Protein AF-A0A165TIQ8-F1 (afdb_monomer)

Organism: NCBI:txid1314783

Foldseek 3Di:
DCVLCPPNSVCVVVLVVQLVVLQQQDQDPVPRHGVVCVVPVDHDDDPCVVPDPCVPVDPVVPDDDPVSSSSVSSVVVVVVVVVVVVVVVVVVVD

InterPro domains:
  IPR036397 Ribonuclease H superfamily [G3DSA:3.30.420.10] (1-83)

Structure (mmCIF, N/CA/C/O backbone):
data_AF-A0A165TIQ8-F1
#
_entry.id   AF-A0A165TIQ8-F1
#
loop_
_atom_site.group_PDB
_atom_site.id
_atom_site.type_symbol
_atom_site.label_atom_id
_atom_site.label_alt_id
_atom_site.label_comp_id
_atom_site.label_asym_id
_atom_site.label_entity_id
_atom_site.label_seq_id
_atom_site.pdbx_PDB_ins_code
_atom_site.Cartn_x
_atom_site.Cartn_y
_atom_site.Cartn_z
_atom_site.occupancy
_atom_site.B_iso_or_equiv
_atom_site.auth_seq_id
_atom_site.auth_comp_id
_atom_site.auth_asym_id
_atom_site.auth_atom_id
_atom_site.pdbx_PDB_model_num
ATOM 1 N N . ILE A 1 1 ? -1.008 7.101 4.840 1.00 82.94 1 ILE A N 1
ATOM 2 C CA . ILE A 1 1 ? -1.742 6.696 6.071 1.00 82.94 1 ILE A CA 1
ATOM 3 C C . ILE A 1 1 ? -2.676 7.802 6.545 1.00 82.94 1 ILE A C 1
ATOM 5 O O . ILE A 1 1 ? -3.876 7.590 6.515 1.00 82.94 1 ILE A O 1
ATOM 9 N N . LEU A 1 2 ? -2.167 8.991 6.890 1.00 88.00 2 LEU A N 1
ATOM 10 C CA . LEU A 1 2 ? -2.996 10.113 7.364 1.00 88.00 2 LEU A CA 1
ATOM 11 C C . LEU A 1 2 ? -4.158 10.468 6.416 1.00 88.00 2 LEU A C 1
ATOM 13 O O . LEU A 1 2 ? -5.269 10.700 6.878 1.00 88.00 2 LEU A O 1
ATOM 17 N N . LYS A 1 3 ? -3.927 10.401 5.095 1.00 86.75 3 LYS A N 1
ATOM 18 C CA . LYS A 1 3 ? -4.958 10.605 4.060 1.00 86.75 3 LYS A CA 1
ATOM 19 C C . LYS A 1 3 ? -6.136 9.619 4.174 1.00 86.75 3 LYS A C 1
ATOM 21 O O . LYS A 1 3 ? -7.269 10.015 3.954 1.00 86.75 3 LYS A O 1
ATOM 26 N N . VAL A 1 4 ? -5.886 8.373 4.590 1.00 86.44 4 VAL A N 1
ATOM 27 C CA . VAL A 1 4 ? -6.932 7.357 4.833 1.00 86.44 4 VAL A CA 1
ATOM 28 C C . VAL A 1 4 ? -7.655 7.614 6.158 1.00 86.44 4 VAL A C 1
ATOM 30 O O . VAL A 1 4 ? -8.859 7.412 6.256 1.00 86.44 4 VAL A O 1
ATOM 33 N N . CYS A 1 5 ? -6.945 8.111 7.173 1.00 86.06 5 CYS A N 1
ATOM 34 C CA . CYS A 1 5 ? -7.526 8.401 8.487 1.00 86.06 5 CYS A CA 1
ATOM 35 C C . CYS A 1 5 ? -8.484 9.604 8.492 1.00 86.06 5 CYS A C 1
ATOM 37 O O . CYS A 1 5 ? -9.313 9.724 9.401 1.00 86.06 5 CYS A O 1
ATOM 39 N N . GLY A 1 6 ? -8.367 10.514 7.518 1.00 86.25 6 GLY A N 1
ATOM 40 C CA . GLY A 1 6 ? -9.198 11.714 7.418 1.00 86.25 6 GLY A CA 1
ATOM 41 C C . GLY A 1 6 ? -9.183 12.532 8.714 1.00 86.25 6 GLY A C 1
ATOM 42 O O . GLY A 1 6 ? -8.125 12.900 9.217 1.00 86.25 6 GLY A O 1
ATOM 43 N N . LYS A 1 7 ? -10.366 12.777 9.295 1.00 83.88 7 LYS A N 1
ATOM 44 C CA . LYS A 1 7 ? -10.527 13.537 10.553 1.00 83.88 7 LYS A CA 1
ATOM 45 C C . LYS A 1 7 ? -10.077 12.774 11.810 1.00 83.88 7 LYS A C 1
ATOM 47 O O . LYS A 1 7 ? -9.917 13.383 12.863 1.00 83.88 7 LYS A O 1
A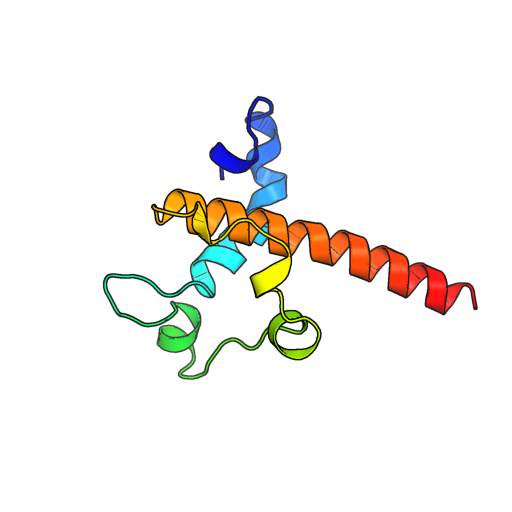TOM 52 N N . LYS A 1 8 ? -9.878 11.452 11.736 1.00 87.19 8 LYS A N 1
ATOM 53 C CA . LYS A 1 8 ? -9.537 10.588 12.884 1.00 87.19 8 LYS A CA 1
ATOM 54 C C . LYS A 1 8 ? -8.060 10.197 12.863 1.00 87.19 8 LYS A C 1
ATOM 56 O O . LYS A 1 8 ? -7.719 9.016 12.874 1.00 87.19 8 LYS A O 1
ATOM 61 N N . ILE A 1 9 ? -7.175 11.194 12.859 1.00 85.75 9 ILE A N 1
ATOM 62 C CA . ILE A 1 9 ? -5.718 11.000 12.744 1.00 85.75 9 ILE A CA 1
ATOM 63 C C . ILE A 1 9 ? -5.170 10.035 13.810 1.00 85.75 9 ILE A C 1
ATOM 65 O O . ILE A 1 9 ? -4.323 9.202 13.501 1.00 85.75 9 ILE A O 1
ATOM 69 N N . GLY A 1 10 ? -5.708 10.060 15.034 1.00 89.56 10 GLY A N 1
ATOM 70 C CA . GLY A 1 10 ? -5.297 9.152 16.115 1.00 89.56 10 GLY A CA 1
ATOM 71 C C . GLY A 1 10 ? -5.525 7.657 15.838 1.00 89.56 10 GLY A C 1
ATOM 72 O O . GLY A 1 10 ? -4.978 6.817 16.544 1.00 89.56 10 GLY A O 1
ATOM 73 N N . GLN A 1 11 ? -6.295 7.299 14.805 1.00 88.00 11 GLN A N 1
ATOM 74 C CA . GLN A 1 11 ? -6.542 5.903 14.425 1.00 88.00 11 GLN A CA 1
ATOM 75 C C . GLN A 1 11 ? -5.550 5.359 13.392 1.00 88.00 11 GLN A C 1
ATOM 77 O O . GLN A 1 11 ? -5.669 4.203 12.987 1.00 88.00 11 GLN A O 1
ATOM 82 N N . TRP A 1 12 ? -4.531 6.135 13.011 1.00 90.25 12 TRP A N 1
ATOM 83 C CA . TRP A 1 12 ? -3.488 5.692 12.084 1.00 90.25 12 TRP A CA 1
ATOM 84 C C . TRP A 1 12 ? -2.856 4.324 12.411 1.00 90.25 12 TRP A C 1
ATOM 86 O O . TRP A 1 12 ? -2.595 3.587 11.454 1.00 90.25 12 TRP A O 1
ATOM 96 N N . PRO A 1 13 ? -2.671 3.899 13.687 1.00 91.69 13 PRO A N 1
ATOM 97 C CA . PRO A 1 13 ? -2.074 2.595 13.973 1.00 91.69 13 PRO A CA 1
ATOM 98 C C . PRO A 1 13 ? -2.924 1.424 13.467 1.00 91.69 13 PRO A C 1
ATOM 100 O O . PRO A 1 13 ? -2.384 0.368 13.141 1.00 91.69 13 PRO A O 1
ATOM 103 N N . ARG A 1 14 ? -4.247 1.605 13.342 1.00 89.56 14 ARG A N 1
ATOM 104 C CA . ARG A 1 14 ? -5.157 0.574 12.813 1.00 89.56 14 ARG A CA 1
ATOM 105 C C . ARG A 1 14 ? -4.891 0.286 11.336 1.00 89.56 14 ARG A C 1
ATOM 107 O O . ARG A 1 14 ? -4.912 -0.872 10.928 1.00 89.56 14 ARG A O 1
ATOM 114 N N . HIS A 1 15 ? -4.539 1.321 10.578 1.00 90.06 15 HIS A N 1
ATOM 115 C CA . HIS A 1 15 ? -4.253 1.231 9.146 1.00 90.06 15 HIS A CA 1
ATOM 116 C C . HIS A 1 15 ? -2.804 0.822 8.841 1.00 90.06 15 HIS A C 1
ATOM 118 O O . HIS A 1 15 ? -2.461 0.539 7.693 1.00 90.06 15 HIS A O 1
ATOM 124 N N . LEU A 1 16 ? -1.925 0.770 9.851 1.00 91.94 16 LEU A N 1
ATOM 125 C CA . LEU A 1 16 ? -0.490 0.537 9.664 1.00 91.94 16 LEU A CA 1
ATOM 126 C C . LEU A 1 16 ? -0.193 -0.788 8.952 1.00 91.94 16 LEU A C 1
ATOM 128 O O . LEU A 1 16 ? 0.610 -0.829 8.021 1.00 91.94 16 LEU A O 1
ATOM 132 N N . LYS A 1 17 ? -0.861 -1.876 9.354 1.00 90.50 17 LYS A N 1
ATOM 133 C CA . LYS A 1 17 ? -0.651 -3.197 8.738 1.00 90.50 17 LYS A CA 1
ATOM 134 C C . LYS A 1 17 ? -1.025 -3.190 7.253 1.00 90.50 17 LYS A C 1
ATOM 136 O O . LYS A 1 17 ? -0.296 -3.756 6.442 1.00 90.50 17 LYS A O 1
ATOM 141 N N . ALA A 1 18 ? -2.141 -2.548 6.907 1.00 89.00 18 ALA A N 1
ATOM 142 C CA . ALA A 1 18 ? -2.582 -2.409 5.523 1.00 89.00 18 ALA A CA 1
ATOM 143 C C . ALA A 1 18 ? -1.635 -1.501 4.723 1.00 89.00 18 ALA A C 1
ATOM 145 O O . ALA A 1 18 ? -1.269 -1.838 3.603 1.00 89.00 18 ALA A O 1
ATOM 146 N N . ALA A 1 19 ? -1.145 -0.417 5.327 1.00 92.25 19 ALA A N 1
ATOM 147 C CA . ALA A 1 19 ? -0.185 0.493 4.707 1.00 92.25 19 ALA A CA 1
ATOM 148 C C . ALA A 1 19 ? 1.157 -0.167 4.388 1.00 92.25 19 ALA A C 1
ATOM 150 O O . ALA A 1 19 ? 1.653 -0.041 3.272 1.00 92.25 19 ALA A O 1
ATOM 151 N N . LEU A 1 20 ? 1.724 -0.920 5.333 1.00 92.44 20 LEU A N 1
ATOM 152 C CA . LEU A 1 20 ? 2.969 -1.656 5.105 1.00 92.44 20 LEU A CA 1
ATOM 153 C C . LEU A 1 20 ? 2.821 -2.704 4.005 1.00 92.44 20 LEU A C 1
ATOM 155 O O . LEU A 1 20 ? 3.776 -2.997 3.289 1.00 92.44 20 LEU A O 1
ATOM 159 N N . LEU A 1 21 ? 1.645 -3.318 3.899 1.00 89.00 21 LEU A N 1
ATOM 160 C CA . LEU A 1 21 ? 1.364 -4.269 2.836 1.00 89.00 21 LEU A CA 1
ATOM 161 C C . LEU A 1 21 ? 1.249 -3.553 1.485 1.00 89.00 21 LEU A C 1
ATOM 163 O O . LEU A 1 21 ? 1.983 -3.911 0.573 1.00 89.00 21 LEU A O 1
ATOM 167 N N . ALA A 1 22 ? 0.447 -2.486 1.405 1.00 89.56 22 ALA A N 1
ATOM 168 C CA . ALA A 1 22 ? 0.292 -1.666 0.205 1.00 89.56 22 ALA A CA 1
ATOM 169 C C . ALA A 1 22 ? 1.640 -1.175 -0.343 1.00 89.56 22 ALA A C 1
ATOM 171 O O . ALA A 1 22 ? 1.898 -1.311 -1.534 1.00 89.56 22 ALA A O 1
ATOM 172 N N . VAL A 1 23 ? 2.526 -0.661 0.518 1.00 91.50 23 VAL A N 1
ATOM 173 C CA . VAL A 1 23 ? 3.858 -0.190 0.101 1.00 91.50 23 VAL A CA 1
ATOM 174 C C . VAL A 1 23 ? 4.712 -1.329 -0.456 1.00 91.50 23 VAL A C 1
ATOM 176 O O . VAL A 1 23 ? 5.370 -1.158 -1.475 1.00 91.50 23 VAL A O 1
ATOM 179 N N . ARG A 1 24 ? 4.699 -2.508 0.177 1.00 90.94 24 ARG A N 1
ATOM 180 C CA . ARG A 1 24 ? 5.536 -3.639 -0.257 1.00 90.94 24 ARG A CA 1
ATOM 181 C C . ARG A 1 24 ? 5.111 -4.224 -1.597 1.00 90.94 24 ARG A C 1
ATOM 183 O O . ARG A 1 24 ? 5.942 -4.809 -2.287 1.00 90.94 24 ARG A O 1
ATOM 190 N N . THR A 1 25 ? 3.842 -4.086 -1.954 1.00 87.81 25 THR A N 1
ATOM 191 C CA . THR A 1 25 ? 3.264 -4.752 -3.124 1.00 87.81 25 THR A CA 1
ATOM 192 C C . THR A 1 25 ? 2.843 -3.801 -4.229 1.00 87.81 25 THR A C 1
ATOM 194 O O . THR A 1 25 ? 2.372 -4.248 -5.269 1.00 87.81 25 THR A O 1
ATOM 197 N N . THR A 1 26 ? 3.022 -2.498 -4.033 1.00 88.38 26 THR A N 1
ATOM 198 C CA . THR A 1 26 ? 2.833 -1.500 -5.084 1.00 88.38 26 THR A CA 1
ATOM 199 C C . THR A 1 26 ? 4.157 -1.266 -5.794 1.00 88.38 26 THR A C 1
ATOM 201 O O . THR A 1 26 ? 5.220 -1.264 -5.173 1.00 88.38 26 THR A O 1
ATOM 204 N N . VAL A 1 27 ? 4.102 -1.120 -7.115 1.00 88.75 27 VAL A N 1
ATOM 205 C CA . VAL A 1 27 ? 5.285 -0.846 -7.928 1.00 88.75 27 VAL A CA 1
ATOM 206 C C . VAL A 1 27 ? 5.794 0.557 -7.619 1.00 88.75 27 VAL A C 1
ATOM 208 O O . VAL A 1 27 ? 5.033 1.524 -7.639 1.00 88.75 27 VAL A O 1
ATOM 211 N N . THR A 1 28 ? 7.092 0.676 -7.358 1.00 86.94 28 THR A N 1
ATOM 212 C CA . THR A 1 28 ? 7.724 1.975 -7.130 1.00 86.94 28 THR A CA 1
ATOM 213 C C . THR A 1 28 ? 8.148 2.582 -8.462 1.00 86.94 28 THR A C 1
ATOM 215 O O . THR A 1 28 ? 8.806 1.922 -9.261 1.00 86.94 28 THR A O 1
ATOM 218 N N . ARG A 1 29 ? 7.859 3.871 -8.686 1.00 86.75 29 ARG A N 1
ATOM 219 C CA . ARG A 1 29 ? 8.248 4.585 -9.921 1.00 86.75 29 ARG A CA 1
ATOM 220 C C . ARG A 1 29 ? 9.763 4.590 -10.174 1.00 86.75 29 ARG A C 1
ATOM 222 O O . ARG A 1 29 ? 10.178 4.582 -11.322 1.00 86.75 29 ARG A O 1
ATOM 229 N N . ALA A 1 30 ? 10.575 4.605 -9.115 1.00 88.56 30 ALA A N 1
ATOM 230 C CA . ALA A 1 30 ? 12.034 4.648 -9.214 1.00 88.56 30 ALA A CA 1
ATOM 231 C C . ALA A 1 30 ? 12.647 3.365 -9.798 1.00 88.56 30 ALA A C 1
ATOM 233 O O . ALA A 1 30 ? 13.619 3.437 -10.539 1.00 88.56 30 ALA A O 1
ATOM 234 N N . THR A 1 31 ? 12.097 2.200 -9.454 1.00 90.81 31 THR A N 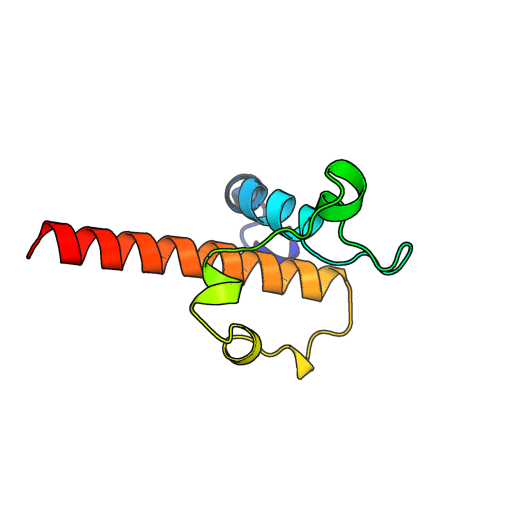1
ATOM 235 C CA . THR A 1 31 ? 12.656 0.899 -9.852 1.00 90.81 31 THR A CA 1
ATOM 236 C C . THR A 1 31 ? 11.806 0.185 -10.894 1.00 90.81 31 THR A C 1
ATOM 238 O O . THR A 1 31 ? 12.300 -0.730 -11.537 1.00 90.81 31 THR A O 1
ATOM 241 N N . GLY A 1 32 ? 10.530 0.549 -11.047 1.00 90.19 32 GLY A N 1
ATOM 242 C CA . GLY A 1 32 ? 9.578 -0.184 -11.885 1.00 90.19 32 GLY A CA 1
ATOM 243 C C . GLY A 1 32 ? 9.156 -1.540 -11.307 1.00 90.19 32 GLY A C 1
ATOM 244 O O . GLY A 1 32 ? 8.348 -2.235 -11.913 1.00 90.19 32 GLY A O 1
ATOM 245 N N . TYR A 1 33 ? 9.633 -1.898 -10.110 1.00 89.50 33 TYR A N 1
ATOM 246 C CA . TYR A 1 33 ? 9.321 -3.159 -9.435 1.00 89.50 33 TYR A CA 1
ATOM 247 C C . TYR A 1 33 ? 8.715 -2.921 -8.052 1.00 89.50 33 TYR A C 1
ATOM 249 O O . TYR A 1 33 ? 8.898 -1.866 -7.435 1.00 89.50 33 TYR A O 1
ATOM 257 N N . THR A 1 34 ? 7.987 -3.916 -7.543 1.00 91.69 34 THR A N 1
ATOM 258 C CA . THR A 1 34 ? 7.505 -3.889 -6.157 1.00 91.69 34 THR A CA 1
ATOM 259 C C . THR A 1 34 ? 8.666 -4.174 -5.199 1.00 91.69 34 THR A C 1
ATOM 261 O O . THR A 1 34 ? 9.532 -4.997 -5.515 1.00 91.69 34 THR A O 1
ATOM 264 N N . PRO A 1 35 ? 8.701 -3.562 -4.002 1.00 92.88 35 PRO A N 1
ATOM 265 C CA . PRO A 1 35 ? 9.705 -3.904 -2.995 1.00 92.88 35 PRO A CA 1
ATOM 266 C C . PRO A 1 35 ? 9.729 -5.398 -2.646 1.00 92.88 35 PRO A C 1
ATOM 268 O O . PRO A 1 35 ? 10.792 -5.963 -2.411 1.00 92.88 35 PRO A O 1
ATOM 271 N N . TYR A 1 36 ? 8.566 -6.058 -2.656 1.00 92.31 36 TYR A N 1
ATOM 272 C CA . TYR A 1 36 ? 8.473 -7.502 -2.452 1.00 92.31 36 TYR A CA 1
ATOM 273 C C . TYR A 1 36 ? 9.220 -8.288 -3.537 1.00 92.31 36 TYR A C 1
ATOM 275 O O . TYR A 1 36 ? 9.961 -9.215 -3.217 1.00 92.31 36 TYR A O 1
ATOM 283 N N . PHE A 1 37 ? 9.060 -7.904 -4.807 1.00 92.88 37 PHE A N 1
ATOM 284 C CA . PHE A 1 37 ? 9.769 -8.543 -5.913 1.00 92.88 37 PHE A CA 1
ATOM 285 C C . PHE A 1 37 ? 11.282 -8.376 -5.778 1.00 92.88 37 PHE A C 1
ATOM 287 O O . PHE A 1 37 ? 12.015 -9.346 -5.925 1.00 92.88 37 PHE A O 1
ATOM 294 N N . LEU A 1 38 ? 11.744 -7.177 -5.423 1.00 94.44 38 LEU A N 1
ATOM 295 C CA . LEU A 1 38 ? 13.171 -6.915 -5.228 1.00 94.44 38 LEU A CA 1
ATOM 296 C C . LEU A 1 38 ? 13.771 -7.729 -4.076 1.00 94.44 38 LEU A C 1
ATOM 298 O O . LEU A 1 38 ? 14.922 -8.142 -4.156 1.00 94.44 38 LEU A O 1
ATOM 302 N N . LEU A 1 39 ? 12.998 -7.970 -3.015 1.00 94.81 39 LEU A N 1
ATOM 303 C CA . LEU A 1 39 ? 13.475 -8.705 -1.845 1.00 94.81 39 LEU A CA 1
ATOM 304 C C . LEU A 1 39 ? 13.461 -10.227 -2.043 1.00 94.81 39 LEU A C 1
ATOM 306 O O . LEU A 1 39 ? 14.3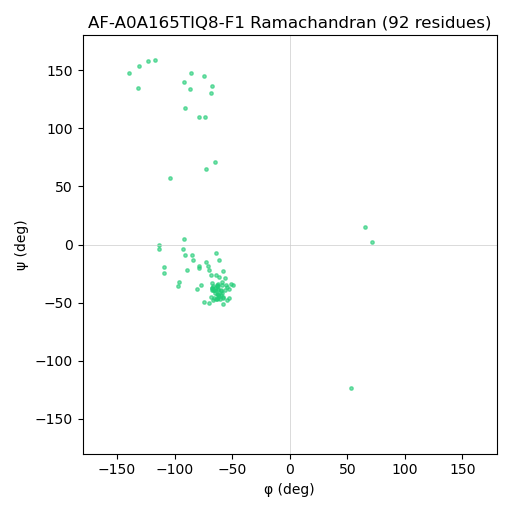51 -10.916 -1.553 1.00 94.81 39 LEU A O 1
ATOM 310 N N . TYR A 1 40 ? 12.443 -10.759 -2.720 1.00 94.06 40 TYR A N 1
ATOM 311 C CA . TYR A 1 40 ? 12.205 -12.205 -2.798 1.00 94.06 40 TYR A CA 1
ATOM 312 C C . TYR A 1 40 ? 12.381 -12.802 -4.197 1.00 94.06 40 TYR A C 1
ATOM 314 O O . TYR A 1 40 ? 12.223 -14.010 -4.355 1.00 94.06 40 TYR A O 1
ATOM 322 N N . GLY A 1 41 ? 12.641 -11.983 -5.218 1.00 94.19 41 GLY A N 1
ATOM 323 C CA . GLY A 1 41 ? 12.778 -12.423 -6.610 1.00 94.19 41 GLY A CA 1
ATOM 324 C C . GLY A 1 41 ? 11.492 -12.985 -7.229 1.00 94.19 41 GLY A C 1
ATOM 325 O O . GLY A 1 41 ? 11.548 -13.657 -8.253 1.00 94.19 41 GLY A O 1
ATOM 326 N N . LYS A 1 42 ? 10.328 -12.756 -6.607 1.00 90.12 42 LYS A N 1
ATOM 327 C CA . LYS A 1 42 ? 9.032 -13.279 -7.063 1.00 90.12 42 LYS A CA 1
ATOM 328 C C . LYS A 1 42 ? 7.928 -12.241 -6.920 1.00 90.12 42 LYS A C 1
ATOM 330 O O . LYS A 1 42 ? 7.945 -11.428 -5.994 1.00 90.12 42 LYS A O 1
ATOM 335 N N . HIS A 1 43 ? 6.947 -12.275 -7.818 1.00 84.25 43 HIS A N 1
ATOM 336 C CA . HIS A 1 43 ? 5.794 -11.385 -7.725 1.00 84.25 43 HIS A CA 1
ATOM 337 C C . HIS A 1 43 ? 4.947 -11.741 -6.500 1.00 84.25 43 HIS A C 1
ATOM 339 O O . HIS A 1 43 ? 4.717 -12.913 -6.198 1.00 84.25 43 HIS A O 1
ATOM 345 N N . CYS A 1 44 ? 4.502 -10.718 -5.770 1.00 79.94 44 CYS A N 1
ATOM 346 C CA . CYS A 1 44 ? 3.535 -10.913 -4.701 1.00 79.94 44 CYS A CA 1
ATOM 347 C C . CYS A 1 44 ? 2.179 -11.180 -5.357 1.00 79.94 44 CYS A C 1
ATOM 349 O O . CYS A 1 44 ? 1.634 -10.278 -5.983 1.00 79.94 44 CYS A O 1
ATOM 351 N N . LEU A 1 45 ? 1.682 -12.411 -5.258 1.00 71.25 45 LEU A N 1
ATOM 352 C CA . LEU A 1 45 ? 0.329 -12.757 -5.680 1.00 71.25 45 LEU A CA 1
ATOM 353 C C . LEU A 1 45 ? -0.590 -12.590 -4.482 1.00 71.25 45 LEU A C 1
ATOM 355 O O . LEU A 1 45 ? -0.426 -13.287 -3.475 1.00 71.25 45 LEU A O 1
ATOM 359 N N . PHE A 1 46 ? -1.553 -11.682 -4.577 1.00 69.38 46 PHE A N 1
ATOM 360 C CA . PHE A 1 46 ? -2.611 -11.650 -3.588 1.00 69.38 46 PHE A CA 1
ATOM 361 C C . PHE A 1 46 ? -3.735 -12.618 -3.942 1.00 69.38 46 PHE A C 1
ATOM 363 O O . PHE A 1 46 ? -4.075 -12.748 -5.117 1.00 69.38 46 PHE A O 1
ATOM 370 N N . PRO A 1 47 ? -4.405 -13.216 -2.938 1.00 60.03 47 PRO A N 1
ATOM 371 C CA . PRO A 1 47 ? -5.644 -13.955 -3.165 1.00 60.03 47 PRO A CA 1
ATOM 372 C C . PRO A 1 47 ? -6.665 -13.140 -3.973 1.00 60.03 47 PRO A C 1
ATOM 374 O O . PRO A 1 47 ? -7.358 -13.687 -4.819 1.0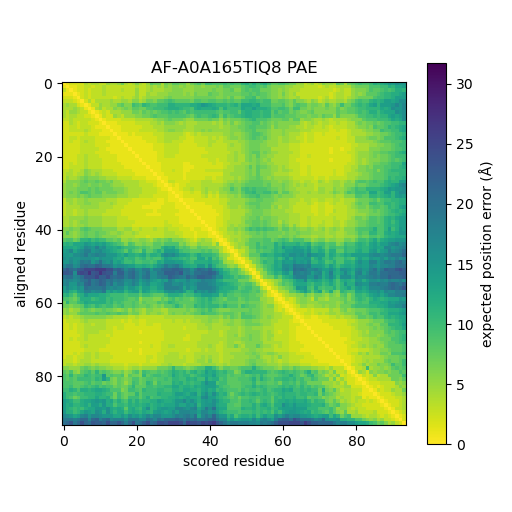0 60.03 47 PRO A O 1
ATOM 377 N N . PHE A 1 48 ? -6.696 -11.818 -3.780 1.00 61.62 48 PHE A N 1
ATOM 378 C CA . PHE A 1 48 ? -7.581 -10.920 -4.516 1.00 61.62 48 PHE A CA 1
ATOM 379 C C . PHE A 1 48 ? -7.111 -10.565 -5.933 1.00 61.62 48 PHE A C 1
ATOM 381 O O . PHE A 1 48 ? -7.950 -10.159 -6.725 1.00 61.62 48 PHE A O 1
ATOM 388 N N . ASP A 1 49 ? -5.825 -10.712 -6.275 1.00 60.28 49 ASP A N 1
ATOM 389 C CA . ASP A 1 49 ? -5.376 -10.577 -7.673 1.00 60.28 49 ASP A CA 1
ATOM 390 C C . ASP A 1 49 ? -5.857 -11.775 -8.517 1.00 60.28 49 ASP A C 1
ATOM 392 O O . ASP A 1 49 ? -5.889 -11.701 -9.742 1.00 60.28 49 ASP A O 1
ATOM 396 N N . LEU A 1 50 ? -6.239 -12.877 -7.854 1.00 59.34 50 LEU A N 1
ATOM 397 C CA . LEU A 1 50 ? -6.711 -14.123 -8.462 1.00 59.34 50 LEU A CA 1
ATOM 398 C C . LEU A 1 50 ? -8.244 -14.230 -8.517 1.00 59.34 50 LEU A C 1
ATOM 400 O O . LEU A 1 50 ? -8.766 -14.808 -9.465 1.00 59.34 50 LEU A O 1
ATOM 404 N N . THR A 1 51 ? -8.968 -13.722 -7.510 1.00 57.03 51 THR A N 1
ATOM 405 C CA . THR A 1 51 ? -10.425 -13.939 -7.386 1.00 57.03 51 THR A CA 1
ATOM 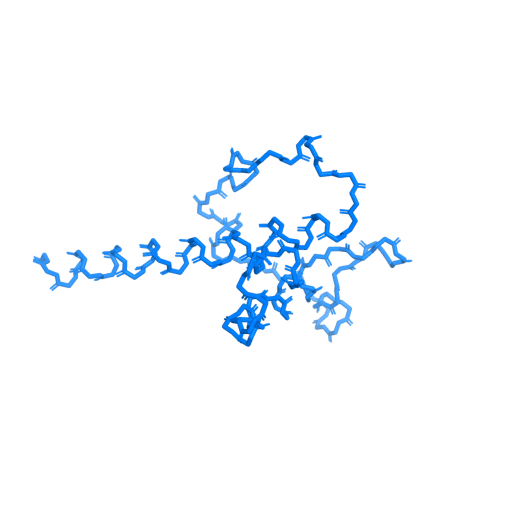406 C C . THR A 1 51 ? -11.290 -12.819 -7.941 1.00 57.03 51 THR A C 1
ATOM 408 O O . THR A 1 51 ? -12.390 -13.089 -8.406 1.00 57.03 51 THR A O 1
ATOM 411 N N . ASP A 1 52 ? -10.828 -11.572 -7.881 1.00 52.78 52 ASP A N 1
ATOM 412 C CA . ASP A 1 52 ? -11.603 -10.422 -8.330 1.00 52.78 52 ASP A CA 1
ATOM 413 C C . ASP A 1 52 ? -10.736 -9.557 -9.234 1.00 52.78 52 ASP A C 1
ATOM 415 O O . ASP A 1 52 ? -9.607 -9.192 -8.909 1.00 52.78 52 ASP A O 1
ATOM 419 N N . CYS A 1 53 ? -11.311 -9.135 -10.353 1.00 50.91 53 CYS A N 1
ATOM 420 C CA . CYS A 1 53 ? -10.829 -8.008 -11.134 1.00 50.91 53 CYS A CA 1
ATOM 421 C C . CYS A 1 53 ? -10.962 -6.715 -10.296 1.00 50.91 53 CYS A C 1
ATOM 423 O O . CYS A 1 53 ? -11.812 -5.860 -10.534 1.00 50.91 53 CYS A O 1
ATOM 425 N N . THR A 1 54 ? -10.124 -6.573 -9.265 1.00 53.88 54 THR A N 1
ATOM 426 C CA . THR A 1 54 ? -10.125 -5.476 -8.280 1.00 53.88 54 THR A CA 1
ATOM 427 C C . THR A 1 54 ? -9.820 -4.108 -8.897 1.00 53.88 54 THR A C 1
ATOM 429 O O . THR A 1 54 ? -10.007 -3.079 -8.242 1.00 53.88 54 THR A O 1
ATOM 432 N N . TRP A 1 55 ? -9.443 -4.073 -10.180 1.00 53.75 55 TRP A N 1
ATOM 433 C CA . TRP A 1 55 ? -9.410 -2.859 -10.995 1.00 53.75 55 TRP A CA 1
ATOM 434 C C . TRP A 1 55 ? -10.774 -2.156 -11.076 1.00 53.75 55 TRP A C 1
ATOM 436 O O . TRP A 1 55 ? -10.807 -0.955 -11.292 1.00 53.75 55 TRP A O 1
ATOM 446 N N . TYR A 1 56 ? -11.891 -2.855 -10.848 1.00 54.06 56 TYR A N 1
ATOM 447 C CA . TYR A 1 56 ? -13.225 -2.268 -11.013 1.00 54.06 56 TYR A CA 1
ATOM 448 C C . TYR A 1 56 ? -13.782 -1.579 -9.754 1.00 54.06 56 TYR A C 1
ATOM 450 O O . TYR A 1 56 ? -14.679 -0.748 -9.845 1.00 54.06 56 TYR A O 1
ATOM 458 N N . ARG A 1 57 ? -13.295 -1.921 -8.549 1.00 56.12 57 ARG A N 1
ATOM 459 C CA . ARG A 1 57 ? -13.950 -1.491 -7.294 1.00 56.12 57 ARG A CA 1
ATOM 460 C C . ARG A 1 57 ? -13.552 -0.088 -6.816 1.00 56.12 57 ARG A C 1
ATOM 462 O O . ARG A 1 57 ? -14.219 0.438 -5.932 1.00 56.12 57 ARG A O 1
ATOM 469 N N . LEU A 1 58 ? -12.499 0.519 -7.365 1.00 63.81 58 LEU A N 1
ATOM 470 C CA . LEU A 1 58 ? -12.079 1.880 -7.008 1.00 63.81 58 LEU A CA 1
ATOM 471 C C . LEU A 1 58 ? -11.839 2.744 -8.237 1.00 63.81 58 LEU A C 1
ATOM 473 O O . LEU A 1 58 ? -11.507 2.240 -9.302 1.00 63.81 58 LEU A O 1
ATOM 477 N N . GLU A 1 59 ? -11.995 4.051 -8.042 1.00 69.31 59 GLU A N 1
ATOM 478 C CA . GLU A 1 59 ? -11.825 5.104 -9.047 1.00 69.31 59 GLU A CA 1
ATOM 479 C C . GLU A 1 59 ? -10.333 5.307 -9.377 1.00 69.31 59 GLU A C 1
ATOM 481 O O . GLU A 1 59 ? -9.722 6.325 -9.046 1.00 69.31 59 GLU A O 1
ATOM 486 N N . TRP A 1 60 ? -9.701 4.285 -9.964 1.00 72.44 60 TRP A N 1
ATOM 487 C CA . TRP A 1 60 ? -8.290 4.312 -10.362 1.00 72.44 60 TRP A CA 1
ATOM 488 C C . TRP A 1 60 ? -7.992 5.394 -11.399 1.00 72.44 60 TRP A C 1
ATOM 490 O O . TRP A 1 60 ? -6.886 5.923 -11.424 1.00 72.44 60 TRP A O 1
ATOM 500 N N . ASP A 1 61 ? -8.987 5.746 -12.210 1.00 77.25 61 ASP A N 1
ATOM 501 C CA . ASP A 1 61 ? -8.971 6.857 -13.160 1.00 77.25 61 ASP A CA 1
ATOM 502 C C . ASP A 1 61 ? -8.659 8.204 -12.489 1.00 77.25 61 ASP A C 1
ATOM 504 O O . ASP A 1 61 ? -8.034 9.079 -13.092 1.00 77.25 61 ASP A O 1
ATOM 508 N N . LYS A 1 62 ? -9.022 8.357 -11.211 1.00 81.12 62 LYS A N 1
ATOM 509 C CA . LYS A 1 62 ? -8.778 9.581 -10.438 1.00 81.12 62 LYS A CA 1
ATOM 510 C C . LYS A 1 62 ? -7.453 9.576 -9.682 1.00 81.12 62 LYS A C 1
ATOM 512 O O . LYS A 1 62 ? -7.078 10.609 -9.136 1.00 81.12 62 LYS A O 1
ATOM 517 N N . VAL A 1 63 ? -6.738 8.451 -9.635 1.00 85.00 63 VAL A N 1
ATOM 518 C CA . VAL A 1 63 ? -5.465 8.348 -8.913 1.00 85.00 63 VAL A CA 1
ATOM 519 C C . VAL A 1 63 ? -4.352 8.961 -9.753 1.00 85.00 63 VAL A C 1
ATOM 521 O O . VAL A 1 63 ? -3.940 8.391 -10.760 1.00 85.00 63 VAL A O 1
ATOM 524 N N . GLN A 1 64 ? -3.835 10.107 -9.313 1.00 86.19 64 GLN A N 1
ATOM 525 C CA . GLN A 1 64 ? -2.778 10.824 -10.038 1.00 86.19 64 GLN A CA 1
ATOM 526 C C . GLN A 1 64 ? -1.432 10.766 -9.314 1.00 86.19 64 GLN A C 1
ATOM 528 O O . GLN A 1 64 ? -0.376 10.872 -9.941 1.00 86.19 64 GLN A O 1
ATOM 533 N N . THR A 1 65 ? -1.445 10.569 -7.992 1.00 89.56 65 THR A N 1
ATOM 534 C CA . THR A 1 65 ? -0.223 10.556 -7.180 1.00 89.56 65 THR A CA 1
ATOM 535 C C . THR A 1 65 ? 0.031 9.213 -6.503 1.00 89.56 65 THR A C 1
ATOM 537 O O . THR A 1 65 ? -0.872 8.402 -6.287 1.00 89.56 65 THR A O 1
ATOM 540 N N . MET A 1 66 ? 1.289 8.973 -6.122 1.00 86.00 66 MET A N 1
ATOM 541 C CA . MET A 1 66 ? 1.671 7.768 -5.378 1.00 86.00 66 MET A CA 1
ATOM 542 C C . MET A 1 66 ? 0.985 7.716 -4.005 1.00 86.00 66 MET A C 1
ATOM 544 O O . MET A 1 66 ? 0.595 6.650 -3.537 1.00 86.00 66 MET A O 1
ATOM 548 N N . GLU A 1 67 ? 0.799 8.860 -3.348 1.00 89.12 67 GLU A N 1
ATOM 549 C CA . GLU A 1 67 ? 0.107 8.934 -2.061 1.00 89.12 67 GLU A CA 1
ATOM 550 C C . GLU A 1 67 ? -1.364 8.528 -2.185 1.00 89.12 67 GLU A C 1
ATOM 552 O O . GLU A 1 67 ? -1.898 7.874 -1.287 1.00 89.12 67 GLU A O 1
ATOM 557 N N . GLU A 1 68 ? -2.014 8.905 -3.289 1.00 88.81 68 GLU A N 1
ATOM 558 C CA . GLU A 1 68 ? -3.381 8.488 -3.616 1.00 88.81 68 GLU A CA 1
ATOM 559 C C . GLU A 1 68 ? -3.443 7.008 -3.928 1.00 88.81 68 GLU A C 1
ATOM 561 O O . GLU A 1 68 ? -4.269 6.304 -3.354 1.00 88.81 68 GLU A O 1
ATOM 566 N N . LEU A 1 69 ? -2.503 6.519 -4.734 1.00 87.44 69 LEU A N 1
ATOM 567 C CA . LEU A 1 69 ? -2.376 5.107 -5.060 1.00 87.44 69 LEU A CA 1
ATOM 568 C C . LEU A 1 69 ? -2.271 4.252 -3.795 1.00 87.44 69 LEU A C 1
ATOM 570 O O . LEU A 1 69 ? -2.999 3.273 -3.626 1.00 87.44 69 LEU A O 1
ATOM 574 N N . LEU A 1 70 ? -1.401 4.657 -2.868 1.00 89.38 70 LEU A N 1
ATOM 575 C CA . LEU A 1 70 ? -1.216 3.976 -1.593 1.00 89.38 70 LEU A CA 1
ATOM 576 C C . LEU A 1 70 ? -2.446 4.102 -0.688 1.00 89.38 70 LEU A C 1
ATOM 578 O O . LEU A 1 70 ? -2.785 3.139 -0.003 1.00 89.38 70 LEU A O 1
ATOM 582 N N . ALA A 1 71 ? -3.131 5.249 -0.672 1.00 89.62 71 ALA A N 1
ATOM 583 C CA . ALA A 1 71 ? -4.359 5.421 0.105 1.00 89.62 71 ALA A CA 1
ATOM 584 C C . ALA A 1 71 ? -5.489 4.505 -0.400 1.00 89.62 71 ALA A C 1
ATOM 586 O O . ALA A 1 71 ? -6.087 3.780 0.397 1.00 89.62 71 ALA A O 1
ATOM 587 N N . THR A 1 72 ? -5.706 4.473 -1.714 1.00 87.50 72 THR A N 1
ATOM 588 C CA . THR A 1 72 ? -6.651 3.582 -2.401 1.00 87.50 72 THR A CA 1
ATOM 589 C C . THR 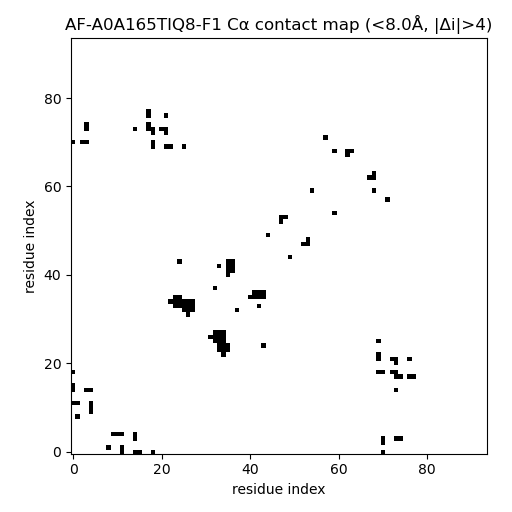A 1 72 ? -6.316 2.115 -2.120 1.00 87.50 72 THR A C 1
ATOM 591 O O . THR A 1 72 ? -7.186 1.336 -1.730 1.00 87.50 72 THR A O 1
ATOM 594 N N . ARG A 1 73 ? -5.034 1.733 -2.215 1.00 85.81 73 ARG A N 1
ATOM 595 C CA . ARG A 1 73 ? -4.568 0.370 -1.903 1.00 85.81 73 ARG A CA 1
ATOM 596 C C . ARG A 1 73 ? -4.799 -0.028 -0.444 1.00 85.81 73 ARG A C 1
ATOM 598 O O . ARG A 1 73 ? -5.183 -1.164 -0.182 1.00 85.81 73 ARG A O 1
ATOM 605 N N . ILE A 1 74 ? -4.602 0.882 0.511 1.00 89.06 74 ILE A N 1
ATOM 606 C CA . ILE A 1 74 ? -4.900 0.620 1.930 1.00 89.06 74 ILE A CA 1
ATOM 607 C C . ILE A 1 74 ? -6.386 0.300 2.114 1.00 89.06 74 ILE A C 1
ATOM 609 O O . ILE A 1 74 ? -6.714 -0.706 2.742 1.00 89.06 74 ILE A O 1
ATOM 613 N N . GLN A 1 75 ? -7.270 1.104 1.518 1.00 86.00 75 GLN A N 1
ATOM 614 C CA . GLN A 1 75 ? -8.718 0.892 1.601 1.00 86.00 75 GLN A CA 1
ATOM 615 C C . GLN A 1 75 ? -9.147 -0.441 0.975 1.00 86.00 75 GLN A C 1
ATOM 617 O O . GLN A 1 75 ? -9.991 -1.132 1.542 1.00 86.00 75 GLN A O 1
ATOM 622 N N . GLN A 1 76 ? -8.533 -0.848 -0.144 1.00 81.62 76 GLN A N 1
ATOM 623 C CA . GLN A 1 76 ? -8.778 -2.164 -0.759 1.00 81.62 76 GLN A CA 1
ATOM 624 C C . GLN A 1 76 ? -8.476 -3.308 0.197 1.00 81.62 76 GLN A C 1
ATOM 626 O O . GLN A 1 76 ? -9.305 -4.195 0.401 1.00 81.62 76 GLN A O 1
ATOM 631 N N . ILE A 1 77 ? -7.280 -3.270 0.783 1.00 83.44 77 ILE A N 1
ATOM 632 C CA . ILE A 1 77 ? -6.789 -4.310 1.684 1.00 83.44 77 ILE A CA 1
ATOM 633 C C . ILE A 1 77 ? -7.677 -4.406 2.930 1.00 83.44 77 ILE A C 1
ATOM 635 O O . ILE A 1 77 ? -7.884 -5.498 3.456 1.00 83.44 77 ILE A O 1
ATOM 639 N N . GLU A 1 78 ? -8.198 -3.280 3.414 1.00 83.06 78 GLU A N 1
ATOM 640 C CA . GLU A 1 78 ? -9.093 -3.240 4.573 1.00 83.06 78 GLU A CA 1
ATOM 641 C C . GLU A 1 78 ? -10.496 -3.744 4.239 1.00 83.06 78 GLU A C 1
ATOM 643 O O . GLU A 1 78 ? -10.975 -4.661 4.902 1.00 83.06 78 GL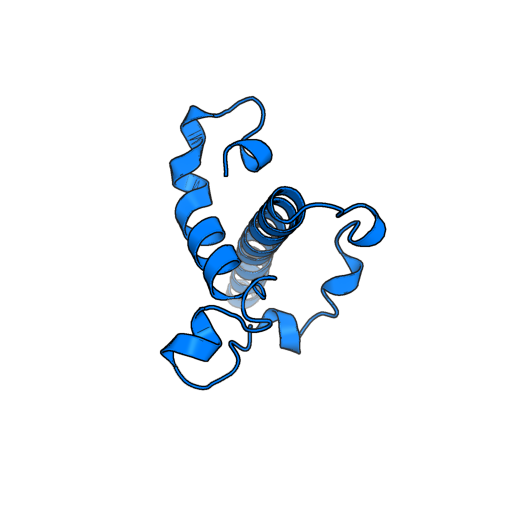U A O 1
ATOM 648 N N . CYS A 1 79 ? -11.106 -3.242 3.161 1.00 76.56 79 CYS A N 1
ATOM 649 C CA . CYS A 1 79 ? -12.432 -3.670 2.712 1.00 76.56 79 CYS A CA 1
ATOM 650 C C . CYS A 1 79 ? -12.494 -5.188 2.475 1.00 76.56 79 CYS A C 1
ATOM 652 O O . CYS A 1 79 ? -13.469 -5.846 2.838 1.00 76.56 79 CYS A O 1
ATOM 654 N N . HIS A 1 80 ? -11.431 -5.770 1.918 1.00 70.88 80 HIS A N 1
ATOM 655 C CA . HIS A 1 80 ? -11.370 -7.207 1.681 1.00 70.88 80 HIS A CA 1
ATOM 656 C C . HIS A 1 80 ? -11.360 -8.034 2.973 1.00 70.88 80 HIS A C 1
ATOM 658 O O . HIS A 1 80 ? -12.025 -9.066 3.033 1.00 70.88 80 HIS A O 1
ATOM 664 N N . LYS A 1 81 ? -10.655 -7.591 4.023 1.00 68.19 81 LYS A N 1
ATOM 665 C CA . LYS A 1 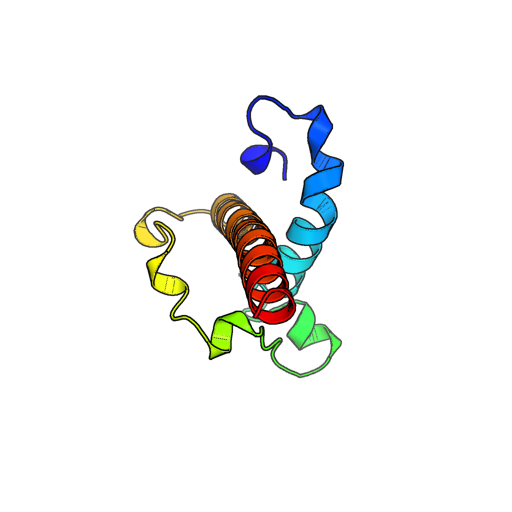81 ? -10.648 -8.308 5.311 1.00 68.19 81 LYS A CA 1
ATOM 666 C C . LYS A 1 81 ? -12.048 -8.415 5.899 1.00 68.19 81 LYS A C 1
ATOM 668 O O . LYS A 1 81 ? -12.410 -9.473 6.408 1.00 68.19 81 LYS A O 1
ATOM 673 N N . ASP A 1 82 ? -12.834 -7.352 5.771 1.00 70.56 82 ASP A N 1
ATOM 674 C CA . ASP A 1 82 ? -14.214 -7.336 6.248 1.00 70.56 82 ASP A CA 1
ATOM 675 C C . ASP A 1 82 ? -15.100 -8.297 5.443 1.00 70.56 82 ASP A C 1
ATOM 677 O O . ASP A 1 82 ? -15.944 -8.988 6.013 1.00 70.56 82 ASP A O 1
ATOM 681 N N . VAL A 1 83 ? -14.901 -8.378 4.121 1.00 69.75 83 VAL A N 1
ATOM 682 C CA . VAL A 1 83 ? -15.627 -9.322 3.254 1.00 69.75 83 VAL A CA 1
ATOM 683 C C . VAL A 1 83 ? -15.248 -10.768 3.572 1.00 69.75 83 VAL A C 1
ATOM 685 O O . VAL A 1 83 ? -16.140 -11.590 3.773 1.00 69.75 83 VAL A O 1
ATOM 688 N N . LEU A 1 84 ? -13.953 -11.081 3.679 1.00 69.31 84 LEU A N 1
ATOM 689 C CA . LEU A 1 84 ? -13.489 -12.425 4.037 1.00 69.31 84 LEU A CA 1
ATOM 690 C C . LEU A 1 84 ? -14.023 -12.871 5.400 1.00 69.31 84 LEU A C 1
ATOM 692 O O . LEU A 1 84 ? -14.459 -14.012 5.536 1.00 69.31 84 LEU A O 1
ATOM 696 N N . GLY A 1 85 ? -14.027 -11.976 6.393 1.00 73.00 85 GLY A N 1
ATOM 697 C CA . GLY A 1 85 ? -14.581 -12.271 7.714 1.00 73.00 85 GLY A CA 1
ATOM 698 C C . GLY A 1 85 ? -16.063 -12.645 7.651 1.00 73.00 85 GLY A C 1
ATOM 699 O O . GLY A 1 85 ? -16.475 -13.629 8.261 1.00 73.00 85 GLY A O 1
ATOM 700 N N . LYS A 1 86 ? -16.855 -11.914 6.855 1.00 73.94 86 LYS A N 1
ATOM 701 C CA . LYS A 1 86 ? -18.285 -12.202 6.651 1.00 73.94 86 LYS A CA 1
ATOM 702 C C . LYS A 1 86 ? -18.518 -13.526 5.926 1.00 73.94 86 LYS A C 1
ATOM 704 O O . LYS A 1 86 ? -19.351 -14.312 6.360 1.00 73.94 86 LYS A O 1
ATOM 709 N N . VAL A 1 87 ? -17.779 -13.788 4.846 1.00 72.25 87 VAL A N 1
ATOM 710 C CA . VAL A 1 87 ? -17.898 -15.046 4.089 1.00 72.25 87 VAL A CA 1
ATOM 711 C C . VAL A 1 87 ? -17.526 -16.234 4.972 1.00 72.25 87 VAL A C 1
ATOM 713 O O . VAL A 1 87 ? -18.280 -17.199 5.036 1.00 72.25 87 VAL A O 1
ATOM 716 N N . SER A 1 88 ? -16.418 -16.141 5.713 1.00 78.00 88 SER A N 1
ATOM 717 C CA . SER A 1 88 ? -16.008 -17.189 6.650 1.00 78.00 88 SER A CA 1
ATOM 718 C C . SER A 1 88 ? -17.063 -17.443 7.728 1.00 78.00 88 SER A C 1
ATOM 720 O O . SER A 1 88 ? -17.299 -18.597 8.066 1.00 78.00 88 SER A O 1
ATOM 722 N N . ALA A 1 89 ? -17.707 -16.398 8.258 1.00 81.31 89 ALA A N 1
ATOM 723 C CA . ALA A 1 89 ? -18.781 -16.553 9.238 1.00 81.31 89 ALA A CA 1
ATOM 724 C C . ALA A 1 89 ? -20.014 -17.254 8.642 1.00 81.31 89 ALA A C 1
ATOM 726 O O . ALA A 1 89 ? -20.569 -18.142 9.278 1.00 81.31 89 ALA A O 1
ATOM 727 N N . ASN A 1 90 ? -20.402 -16.910 7.410 1.00 80.06 90 ASN A N 1
ATOM 728 C CA . ASN A 1 90 ? -21.527 -17.550 6.722 1.00 80.06 90 ASN A CA 1
ATOM 729 C C . ASN A 1 90 ? -21.261 -19.033 6.425 1.00 80.06 90 ASN A C 1
ATOM 731 O O . ASN A 1 90 ? -22.159 -19.854 6.578 1.00 80.06 90 ASN A O 1
ATOM 735 N N . LEU A 1 91 ? -20.030 -19.381 6.034 1.00 78.44 91 LEU A N 1
ATOM 736 C CA . LEU A 1 91 ? -19.632 -20.769 5.773 1.00 78.44 91 LEU A CA 1
ATOM 737 C C . LEU A 1 91 ? -19.616 -21.630 7.040 1.00 78.44 91 LEU A C 1
ATOM 739 O O . LEU A 1 91 ? -19.910 -22.811 6.958 1.00 78.44 91 LEU A O 1
ATOM 743 N N . LEU A 1 92 ? -19.272 -21.054 8.196 1.00 81.50 92 LEU A N 1
ATOM 744 C CA . LEU A 1 92 ? -19.306 -21.757 9.487 1.00 81.50 92 LEU A CA 1
ATOM 745 C C . LEU A 1 92 ? -20.722 -21.863 10.075 1.00 81.50 92 LEU A C 1
ATOM 747 O O . LEU A 1 92 ? -20.944 -22.655 10.986 1.00 81.50 92 LEU A O 1
ATOM 751 N N . ALA A 1 93 ? -21.651 -21.036 9.596 1.00 74.00 93 ALA A N 1
ATOM 752 C CA . ALA A 1 93 ? -23.059 -21.046 9.985 1.00 74.00 93 ALA A CA 1
ATOM 753 C C . ALA A 1 93 ? -23.943 -21.912 9.062 1.00 74.00 93 ALA A C 1
ATOM 755 O O . ALA A 1 93 ? -25.140 -22.026 9.326 1.00 74.00 93 AL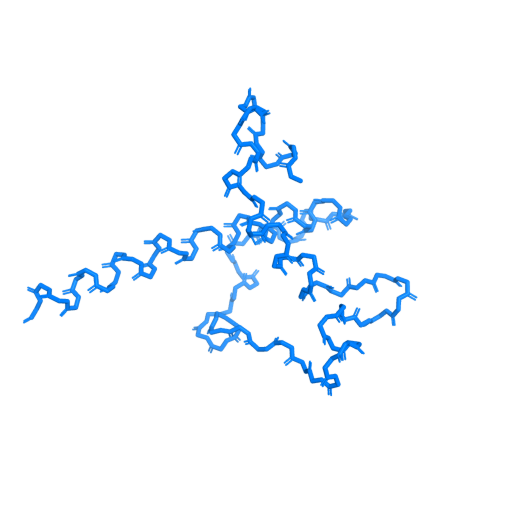A A O 1
ATOM 756 N N . SER A 1 94 ? -23.368 -22.471 7.989 1.00 57.88 94 SER A N 1
ATOM 757 C CA . SER A 1 94 ? -24.009 -23.386 7.030 1.00 57.88 94 SER A CA 1
ATOM 758 C C . SER A 1 94 ? -23.606 -24.828 7.321 1.00 57.88 94 SER A C 1
ATOM 760 O O . SER A 1 94 ? -24.457 -25.718 7.113 1.00 57.88 94 SER A O 1
#

Nearest PDB structures (foldseek):
  2x6n-assembly2_E  TM=5.698E-01  e=6.030E-02  Human spumaretrovirus
  3s3o-assembly1_B-2  TM=5.525E-01  e=7.257E-02  Human spumaretrovirus
  4ikf-assembly1_B  TM=5.856E-01  e=2.345E-01  Human spumaretrovirus
  3s3n-assembly1_B-2  TM=5.527E-01  e=1.431E-01  Human spumaretrovirus

Radius of gyration: 14.74 Å; Cα contacts (8 Å, |Δi|>4): 69; chains: 1; bounding box: 38×37×29 Å

Solvent-accessible surface area (backbone atoms only — not comparable to full-atom values): 5647 Å² total; per-residue (Å²): 102,63,81,69,33,58,95,47,54,90,53,41,75,76,49,43,68,37,42,57,50,30,58,34,67,38,64,37,86,91,74,72,44,24,55,43,27,75,74,67,78,43,82,81,80,48,75,55,75,73,75,42,79,64,78,72,81,52,74,62,91,73,50,86,46,71,69,48,47,44,35,54,40,23,50,52,55,50,57,48,52,57,50,52,53,52,53,55,51,53,62,76,74,105

Sequence (94 aa):
ILKVCGKKIGQWPRHLKAALLAVRTTVTRATGYTPYFLLYGKHCLFPFDLTDCTWYRLEWDKVQTMEELLATRIQQIECHKDVLGKVSANLLAS

Mean predicted aligned error: 7.17 Å

pLDDT: mean 81.03, std 11.8, range [50.91, 94.81]

Secondary structure (DSSP, 8-state):
-HHHHTT-GGGHHHHHHHHHHHHHHSPPTTTSS-HHHHHHSS----HHHHH--GGGSS-GGG--SHHHHHHHHHHHHHHHHHHHHHHHHHHH--